Protein AF-A0A5A7ZMX1-F1 (afdb_monomer_lite)

pLDDT: mean 76.75, std 21.52, range [37.34, 98.56]

Foldseek 3Di:
DDDDDDPPDDDDPVQVVQLVVQLVVVVVLPADSVVSSLQSLLVGDPRPHNPPGDAGPPRCQVSQVPEDAAGPDNSGDGHDDPVVVVVVPDDDDPDDDDDDDDDDDDDDDDDDDDD

Secondary structure (DSSP, 8-state):
--PPP---PPPPHHHHHHHHHHHHHHHHTT--HHHHHHHHHHTSTTS-TTTTPPPPPTTTHHHHHTSSEE-SSTT-EE---HHHHHHTSSS---PPPPP----------------

Radius of gyration: 22.85 Å; chains: 1; bounding box: 57×64×70 Å

Sequence (115 aa):
MNRAGGSRLPESVRQAQRWDAVKLCYVDAGLCDRCAAQAAWGHQDNATGWDGLRSPCAVCLPVVSGLPMPTTNLDWRRFERPQDHARRKPGVQTASKAVEASGSAHSAAKGKVAS

Structure (mmCIF, N/CA/C/O backbone):
data_AF-A0A5A7ZMX1-F1
#
_entry.id   AF-A0A5A7ZMX1-F1
#
loop_
_atom_site.group_PDB
_atom_site.id
_atom_site.type_symbol
_atom_site.label_atom_id
_atom_site.label_alt_id
_atom_site.label_comp_id
_atom_site.label_asym_id
_atom_site.label_entity_id
_atom_site.label_seq_id
_atom_site.pdbx_PDB_ins_code
_atom_site.Cartn_x
_atom_site.Cartn_y
_atom_site.Cartn_z
_atom_site.occupancy
_atom_site.B_iso_or_equiv
_atom_site.auth_seq_id
_atom_site.auth_comp_id
_atom_site.auth_asym_id
_atom_site.auth_atom_id
_atom_site.pdbx_PDB_model_num
ATOM 1 N N . MET A 1 1 ? 1.520 6.232 -41.168 1.00 39.3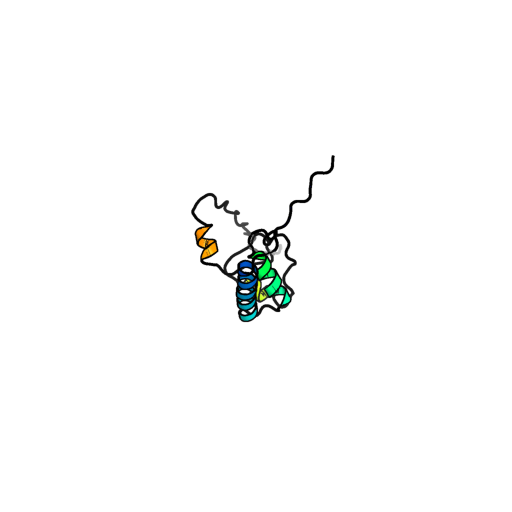4 1 MET A N 1
ATOM 2 C CA . MET A 1 1 ? 2.741 6.137 -40.336 1.00 39.34 1 MET A CA 1
ATOM 3 C C . MET A 1 1 ? 2.349 5.519 -38.995 1.00 39.34 1 MET A C 1
ATOM 5 O O . MET A 1 1 ? 1.887 6.239 -38.125 1.00 39.34 1 MET A O 1
ATOM 9 N N . ASN A 1 2 ? 2.455 4.194 -38.850 1.00 39.81 2 ASN A N 1
ATOM 10 C CA . ASN A 1 2 ? 2.108 3.474 -37.617 1.00 39.81 2 ASN A CA 1
ATOM 11 C C . ASN A 1 2 ? 3.403 3.170 -36.854 1.00 39.81 2 ASN A C 1
ATOM 13 O O . ASN A 1 2 ? 4.212 2.373 -37.324 1.00 39.81 2 ASN A O 1
ATOM 17 N N . ARG A 1 3 ? 3.640 3.841 -35.719 1.00 43.59 3 ARG A N 1
ATOM 18 C CA . ARG A 1 3 ? 4.777 3.522 -34.844 1.00 43.59 3 ARG A CA 1
ATOM 19 C C . ARG A 1 3 ? 4.493 2.225 -34.088 1.00 43.59 3 ARG A C 1
ATOM 21 O O . ARG A 1 3 ? 3.419 2.050 -33.520 1.00 43.59 3 ARG A O 1
ATOM 28 N N . ALA A 1 4 ? 5.487 1.345 -34.132 1.00 46.34 4 ALA A N 1
ATOM 29 C CA . ALA A 1 4 ? 5.535 0.029 -33.525 1.00 46.34 4 ALA A CA 1
ATOM 30 C C . ALA A 1 4 ? 5.141 0.032 -32.039 1.00 46.34 4 ALA A C 1
ATOM 32 O O . ALA A 1 4 ? 5.556 0.900 -31.269 1.00 46.34 4 ALA A O 1
ATOM 33 N N . GLY A 1 5 ? 4.358 -0.979 -31.658 1.00 48.56 5 GLY A N 1
ATOM 34 C CA . GLY A 1 5 ? 4.020 -1.290 -30.277 1.00 48.56 5 GLY A CA 1
ATOM 35 C C . GLY A 1 5 ? 5.274 -1.551 -29.448 1.00 48.56 5 GLY A C 1
ATOM 36 O O . GLY A 1 5 ? 6.077 -2.423 -29.772 1.00 48.56 5 GLY A O 1
ATOM 37 N N . GLY A 1 6 ? 5.427 -0.786 -28.367 1.00 50.50 6 GLY A N 1
ATOM 38 C CA . GLY A 1 6 ? 6.426 -1.050 -27.341 1.00 50.50 6 GLY A CA 1
ATOM 39 C C . GLY A 1 6 ? 6.157 -2.416 -26.720 1.00 50.50 6 GLY A C 1
ATOM 40 O O . GLY A 1 6 ? 5.124 -2.625 -26.082 1.00 50.50 6 GLY A O 1
ATOM 41 N N . SER A 1 7 ? 7.076 -3.351 -26.930 1.00 54.25 7 SER A N 1
ATOM 42 C CA . SER A 1 7 ? 7.082 -4.660 -26.293 1.00 54.25 7 SER A CA 1
ATOM 43 C C . SER A 1 7 ? 7.139 -4.475 -24.777 1.00 54.25 7 SER A C 1
ATOM 45 O O . SER A 1 7 ? 8.205 -4.201 -24.223 1.00 54.25 7 SER A O 1
ATOM 47 N N . ARG A 1 8 ? 5.993 -4.604 -24.096 1.00 67.88 8 ARG A N 1
ATOM 48 C CA . ARG A 1 8 ? 5.974 -4.809 -22.645 1.00 67.88 8 ARG A CA 1
ATOM 49 C C . ARG A 1 8 ? 6.665 -6.141 -22.414 1.00 67.88 8 ARG A C 1
ATOM 51 O O . ARG A 1 8 ? 6.090 -7.186 -22.711 1.00 67.88 8 ARG A O 1
ATOM 58 N N . LEU A 1 9 ? 7.923 -6.092 -21.987 1.00 70.38 9 LEU A N 1
ATOM 59 C CA . LEU A 1 9 ? 8.623 -7.298 -21.579 1.00 70.38 9 LEU A CA 1
ATOM 60 C C . LEU A 1 9 ? 7.763 -8.001 -20.519 1.00 70.38 9 LEU A C 1
ATOM 62 O O . LEU A 1 9 ? 7.178 -7.314 -19.673 1.00 70.38 9 LEU A O 1
ATOM 66 N N . PRO A 1 10 ? 7.636 -9.334 -20.590 1.00 78.00 10 PRO A N 1
ATOM 67 C CA . PRO A 1 10 ? 6.911 -10.079 -19.577 1.00 78.00 10 PRO A CA 1
ATOM 68 C C . PRO A 1 10 ? 7.513 -9.788 -18.202 1.00 78.00 10 PRO A C 1
ATOM 70 O O . PRO A 1 10 ? 8.719 -9.563 -18.065 1.00 78.00 10 PRO A O 1
ATOM 73 N N . GLU A 1 11 ? 6.657 -9.779 -17.185 1.00 81.44 11 GLU A N 1
ATOM 74 C CA . GLU A 1 11 ? 7.094 -9.644 -15.803 1.00 81.44 11 GLU A CA 1
ATOM 75 C C . GLU A 1 11 ? 8.105 -10.751 -15.462 1.00 81.44 11 GLU A C 1
ATOM 77 O O . GLU A 1 11 ? 7.930 -11.916 -15.822 1.00 81.44 11 GLU A O 1
ATOM 82 N N . SER A 1 12 ? 9.189 -10.389 -14.779 1.00 88.44 12 SER A N 1
ATOM 83 C CA . SER A 1 12 ? 10.165 -11.373 -14.311 1.00 88.44 12 SER A CA 1
ATOM 84 C C . SER A 1 12 ? 9.620 -12.171 -13.123 1.00 88.44 12 SER A C 1
ATOM 86 O O . SER A 1 12 ? 8.891 -11.642 -12.287 1.00 88.44 12 SER A O 1
ATOM 88 N N . VAL A 1 13 ? 10.067 -13.422 -12.961 1.00 90.88 13 VAL A N 1
ATOM 89 C CA . VAL A 1 13 ? 9.717 -14.263 -11.794 1.00 90.88 13 VAL A CA 1
ATOM 90 C C . VAL A 1 13 ? 9.989 -13.539 -10.471 1.00 90.88 13 VAL A C 1
ATOM 92 O O . VAL A 1 13 ? 9.198 -13.616 -9.537 1.00 90.88 13 VAL A O 1
ATOM 95 N N . ARG A 1 14 ? 11.081 -12.768 -10.401 1.00 87.38 14 ARG A N 1
ATOM 96 C CA . ARG A 1 14 ? 11.429 -11.974 -9.218 1.00 87.38 14 ARG A CA 1
ATOM 97 C C . ARG A 1 14 ? 10.399 -10.878 -8.917 1.00 87.38 14 ARG A C 1
ATOM 99 O O . ARG A 1 14 ? 10.154 -10.590 -7.748 1.00 87.38 14 ARG A O 1
ATOM 106 N N . GLN A 1 15 ? 9.824 -10.244 -9.940 1.00 86.38 15 GLN A N 1
ATOM 107 C CA . GLN A 1 15 ? 8.761 -9.249 -9.762 1.00 86.38 15 GLN A CA 1
ATOM 108 C C . GLN A 1 15 ? 7.463 -9.907 -9.283 1.00 86.38 15 GLN A C 1
ATOM 110 O O . GLN A 1 15 ? 6.876 -9.393 -8.330 1.00 86.38 15 GLN A O 1
ATOM 115 N N . ALA A 1 16 ? 7.112 -11.075 -9.831 1.00 90.88 16 ALA A N 1
ATOM 116 C CA . ALA A 1 16 ? 5.938 -11.838 -9.408 1.00 90.88 16 ALA A CA 1
ATOM 117 C C . ALA A 1 16 ? 6.056 -12.290 -7.941 1.00 90.88 16 ALA A C 1
ATOM 119 O O . ALA A 1 16 ? 5.184 -12.009 -7.125 1.00 90.88 16 ALA A O 1
ATOM 120 N N . GLN A 1 17 ? 7.198 -12.868 -7.554 1.00 92.69 17 GLN A N 1
ATOM 121 C CA . GLN A 1 17 ? 7.467 -13.246 -6.159 1.00 92.69 17 GLN A CA 1
ATOM 122 C C . GLN A 1 17 ? 7.408 -12.046 -5.207 1.00 92.69 17 GLN A C 1
ATOM 124 O O . GLN A 1 17 ? 6.913 -12.146 -4.085 1.00 92.69 17 GLN A O 1
ATOM 129 N N . ARG A 1 18 ? 7.912 -10.887 -5.647 1.00 89.75 18 ARG A N 1
ATOM 130 C CA . ARG A 1 18 ? 7.824 -9.652 -4.864 1.00 89.75 18 ARG A CA 1
ATOM 131 C C . ARG A 1 18 ? 6.378 -9.184 -4.729 1.00 89.75 18 ARG A C 1
ATOM 133 O O . ARG A 1 18 ? 6.016 -8.701 -3.660 1.00 89.75 18 ARG A O 1
ATOM 140 N N . TRP A 1 19 ? 5.579 -9.300 -5.787 1.00 92.56 19 TRP A N 1
ATOM 141 C CA . TRP A 1 19 ? 4.158 -8.982 -5.740 1.00 92.56 19 TRP A CA 1
ATOM 142 C C . TRP A 1 19 ? 3.448 -9.844 -4.696 1.00 92.56 19 TRP A C 1
ATOM 144 O O . TRP A 1 19 ? 2.791 -9.293 -3.816 1.00 92.56 19 TRP A O 1
ATOM 154 N N . ASP A 1 20 ? 3.659 -11.162 -4.741 1.00 95.69 20 ASP A N 1
ATOM 1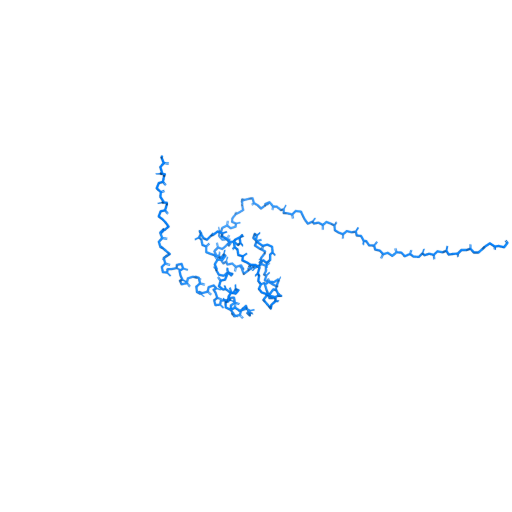55 C CA . ASP A 1 20 ? 3.055 -12.112 -3.803 1.00 95.69 20 ASP A CA 1
ATOM 156 C C . ASP A 1 20 ? 3.451 -11.803 -2.357 1.00 95.69 20 ASP A C 1
ATOM 158 O O . ASP A 1 20 ? 2.587 -11.697 -1.487 1.00 95.69 20 ASP A O 1
ATOM 162 N N . ALA A 1 21 ? 4.741 -11.567 -2.101 1.00 94.31 21 ALA A N 1
ATOM 163 C CA . ALA A 1 21 ? 5.224 -11.221 -0.767 1.00 94.31 21 ALA A CA 1
ATOM 164 C C . ALA A 1 21 ? 4.571 -9.935 -0.231 1.00 94.31 21 ALA A C 1
ATOM 166 O O . ALA A 1 21 ? 4.132 -9.889 0.915 1.00 94.31 21 ALA A O 1
ATOM 167 N N . VAL A 1 22 ? 4.459 -8.892 -1.062 1.00 94.25 22 VAL A N 1
ATOM 168 C CA . VAL A 1 22 ? 3.805 -7.636 -0.664 1.00 94.25 22 VAL A CA 1
ATOM 169 C C . VAL A 1 22 ? 2.304 -7.838 -0.457 1.00 94.25 22 VAL A C 1
ATOM 171 O O . VAL A 1 22 ? 1.750 -7.289 0.494 1.00 94.25 22 VAL A O 1
ATOM 174 N N . LYS A 1 23 ? 1.641 -8.625 -1.312 1.00 96.81 23 LYS A N 1
ATOM 175 C CA . LYS A 1 23 ? 0.218 -8.945 -1.166 1.00 96.81 23 LYS A CA 1
ATOM 176 C C . LYS A 1 23 ? -0.037 -9.610 0.184 1.00 96.81 23 LYS A C 1
ATOM 178 O O . LYS A 1 23 ? -0.939 -9.172 0.893 1.00 96.81 23 LYS A O 1
ATOM 183 N N . LEU A 1 24 ? 0.766 -10.610 0.548 1.00 97.44 24 LEU A N 1
ATOM 184 C CA . LEU A 1 24 ? 0.640 -11.308 1.828 1.00 97.44 24 LEU A CA 1
ATOM 185 C C . LEU A 1 24 ? 0.768 -10.345 3.013 1.00 97.44 24 LEU A C 1
ATOM 187 O O . LEU A 1 24 ? -0.095 -10.365 3.878 1.00 97.44 24 LEU A O 1
ATOM 191 N N . CYS A 1 25 ? 1.718 -9.402 2.991 1.00 95.69 25 CYS A N 1
ATOM 192 C CA . CYS A 1 25 ? 1.819 -8.391 4.052 1.00 95.69 25 CYS A CA 1
ATOM 193 C C . CYS A 1 25 ? 0.536 -7.556 4.231 1.00 95.69 25 CYS A C 1
ATOM 195 O O . CYS A 1 25 ? 0.190 -7.186 5.349 1.00 95.69 25 CYS A O 1
ATOM 197 N N . TYR A 1 26 ? -0.176 -7.235 3.146 1.00 97.44 26 TYR A N 1
ATOM 198 C CA . TYR A 1 26 ? -1.450 -6.515 3.236 1.00 97.44 26 TYR A CA 1
ATOM 199 C C . TYR A 1 26 ? -2.605 -7.403 3.700 1.00 97.44 26 TYR A C 1
ATOM 201 O O . TYR A 1 26 ? -3.479 -6.920 4.419 1.00 97.44 26 TYR A O 1
ATOM 209 N N . VAL A 1 27 ? -2.614 -8.679 3.306 1.00 98.25 27 VAL A N 1
ATOM 210 C CA . VAL A 1 27 ? -3.579 -9.660 3.824 1.00 98.25 27 VAL A CA 1
ATOM 211 C C . VAL A 1 27 ? -3.397 -9.824 5.332 1.00 98.25 27 VAL A C 1
ATOM 213 O O . VAL A 1 27 ? -4.371 -9.707 6.070 1.00 98.25 27 VAL A O 1
ATOM 216 N N . ASP A 1 28 ? -2.156 -9.973 5.797 1.00 97.56 28 ASP A N 1
ATOM 217 C CA . ASP A 1 28 ? -1.816 -10.079 7.222 1.00 97.56 28 ASP A CA 1
ATOM 218 C C . ASP A 1 28 ? -2.195 -8.811 8.003 1.00 97.56 28 ASP A C 1
ATOM 220 O O . ASP A 1 28 ? -2.570 -8.877 9.172 1.00 97.56 28 ASP A O 1
ATOM 224 N N . ALA A 1 29 ? -2.162 -7.647 7.346 1.00 95.94 29 ALA A N 1
ATOM 225 C CA . ALA A 1 29 ? -2.635 -6.383 7.907 1.00 95.94 29 ALA A CA 1
ATOM 226 C C . ALA A 1 29 ? -4.172 -6.266 7.972 1.00 95.94 29 ALA A C 1
ATOM 228 O O . ALA A 1 29 ? -4.682 -5.292 8.521 1.00 95.94 29 ALA A O 1
ATOM 229 N N . GLY A 1 30 ? -4.915 -7.228 7.416 1.00 97.75 30 GLY A N 1
ATOM 230 C CA . GLY A 1 30 ? -6.376 -7.283 7.457 1.00 97.75 30 GLY A CA 1
ATOM 231 C C . GLY A 1 30 ? -7.086 -6.758 6.206 1.00 97.75 30 GLY A C 1
ATOM 232 O O . GLY A 1 30 ? -8.299 -6.543 6.238 1.00 97.75 30 GLY A O 1
ATOM 233 N N . LEU A 1 31 ? -6.381 -6.539 5.088 1.00 98.31 31 LEU A N 1
ATOM 234 C CA . LEU A 1 31 ? -7.050 -6.246 3.815 1.00 98.31 31 LEU A CA 1
ATOM 235 C C . LEU A 1 31 ? -7.634 -7.528 3.214 1.00 98.31 31 LEU A C 1
ATOM 237 O O . LEU A 1 31 ? -7.011 -8.585 3.223 1.00 98.31 31 LEU A O 1
ATOM 241 N N . CYS A 1 32 ? -8.802 -7.413 2.579 1.00 98.56 32 CYS A N 1
ATOM 242 C CA . CYS A 1 32 ? -9.303 -8.478 1.717 1.00 98.56 32 CYS A CA 1
ATOM 243 C C . CYS A 1 32 ? -8.348 -8.717 0.538 1.00 98.56 32 CYS A C 1
ATOM 245 O O . CYS A 1 32 ? -7.674 -7.792 0.073 1.00 98.56 32 CYS A O 1
ATOM 247 N N . ASP A 1 33 ? -8.376 -9.927 -0.023 1.00 98.19 33 ASP A N 1
ATOM 248 C CA . ASP A 1 33 ? -7.512 -10.333 -1.137 1.00 98.19 33 ASP A CA 1
ATOM 249 C C . ASP A 1 33 ? -7.487 -9.338 -2.304 1.00 98.19 33 ASP A C 1
ATOM 251 O O . ASP A 1 33 ? -6.430 -9.049 -2.866 1.00 98.19 33 ASP A O 1
ATOM 255 N N . ARG A 1 34 ? -8.649 -8.776 -2.662 1.00 98.06 34 ARG A N 1
ATOM 256 C CA . ARG A 1 34 ? -8.775 -7.826 -3.775 1.00 98.06 34 ARG A CA 1
ATOM 257 C C . ARG A 1 34 ? -8.085 -6.494 -3.486 1.00 98.06 34 ARG A C 1
ATOM 259 O O . ARG A 1 34 ? -7.471 -5.913 -4.379 1.00 98.06 34 ARG A O 1
ATOM 266 N N . CYS A 1 35 ? -8.217 -5.981 -2.266 1.00 98.19 35 CYS A N 1
ATOM 267 C CA . CYS A 1 35 ? -7.561 -4.739 -1.864 1.00 98.19 35 CYS A CA 1
ATOM 268 C C . CYS A 1 35 ? -6.062 -4.964 -1.655 1.00 98.19 35 CYS A C 1
ATOM 270 O O . CYS A 1 35 ? -5.272 -4.149 -2.118 1.00 98.19 35 CYS A O 1
ATOM 272 N N . ALA A 1 36 ? -5.666 -6.091 -1.062 1.00 98.19 36 ALA A N 1
ATOM 273 C CA . ALA A 1 36 ? -4.264 -6.463 -0.911 1.00 98.19 36 ALA A CA 1
ATOM 274 C C . ALA A 1 36 ? -3.555 -6.599 -2.269 1.00 98.19 36 ALA A C 1
ATOM 276 O O . ALA A 1 36 ? -2.457 -6.079 -2.451 1.00 98.19 36 ALA A O 1
ATOM 277 N N . ALA A 1 37 ? -4.211 -7.218 -3.257 1.00 96.94 37 ALA A N 1
ATOM 278 C CA . ALA A 1 37 ? -3.702 -7.331 -4.623 1.00 96.94 37 ALA A CA 1
ATOM 279 C C . ALA A 1 37 ? -3.493 -5.960 -5.293 1.00 96.94 37 ALA A C 1
ATOM 281 O O . ALA A 1 37 ? -2.463 -5.733 -5.928 1.00 96.94 37 ALA A O 1
ATOM 282 N N . GLN A 1 38 ? -4.444 -5.031 -5.133 1.00 96.12 38 GLN A N 1
ATOM 283 C CA . GLN A 1 38 ? -4.312 -3.663 -5.651 1.00 96.12 38 GLN A CA 1
ATOM 284 C C . GLN A 1 38 ? -3.182 -2.898 -4.957 1.00 96.12 38 GLN A C 1
ATOM 286 O O . GLN A 1 38 ? -2.362 -2.283 -5.635 1.00 96.12 38 GLN A O 1
ATOM 291 N N . ALA A 1 39 ? -3.087 -2.992 -3.629 1.00 95.62 39 ALA A N 1
ATOM 292 C CA . ALA A 1 39 ? -2.002 -2.377 -2.873 1.00 95.62 39 ALA A CA 1
ATOM 293 C C . ALA A 1 39 ? -0.634 -2.909 -3.328 1.00 95.62 39 ALA A C 1
ATOM 295 O O . ALA A 1 39 ? 0.277 -2.135 -3.618 1.00 95.62 39 ALA A O 1
ATOM 296 N N . ALA A 1 40 ? -0.501 -4.230 -3.481 1.00 94.88 40 ALA A N 1
ATOM 297 C CA . ALA A 1 40 ? 0.708 -4.865 -3.997 1.00 94.88 40 ALA A CA 1
ATOM 298 C C . ALA A 1 40 ? 1.032 -4.448 -5.439 1.00 94.88 40 ALA A C 1
ATOM 300 O O . ALA A 1 40 ? 2.200 -4.260 -5.781 1.00 94.88 40 ALA A O 1
ATOM 301 N N . TRP A 1 41 ? 0.016 -4.235 -6.277 1.00 92.50 41 TRP A N 1
ATOM 302 C CA . TRP A 1 41 ? 0.205 -3.707 -7.627 1.00 92.50 41 TRP A CA 1
ATOM 303 C C . TRP A 1 41 ? 0.743 -2.271 -7.624 1.00 92.50 41 TRP A C 1
ATOM 305 O O . TRP A 1 41 ? 1.681 -1.973 -8.359 1.00 92.50 41 TRP A O 1
ATOM 315 N N . GLY A 1 42 ? 0.242 -1.399 -6.740 1.00 92.75 42 GLY A N 1
ATOM 316 C CA . GLY A 1 42 ? 0.752 -0.027 -6.578 1.00 92.75 42 GLY A CA 1
ATOM 317 C C . GLY A 1 42 ? 2.240 0.044 -6.202 1.00 92.75 42 GLY A C 1
ATOM 318 O O . GLY A 1 42 ? 2.905 1.059 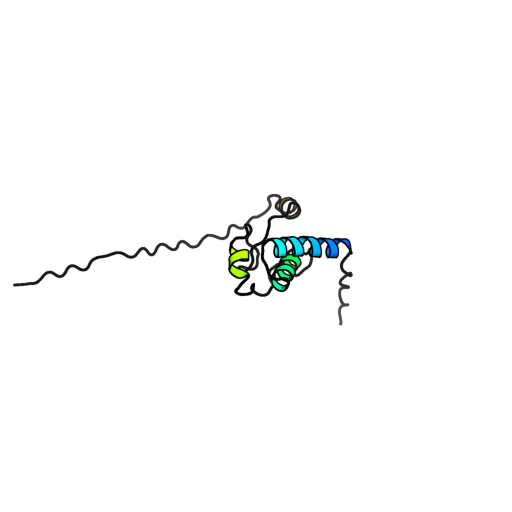-6.410 1.00 92.75 42 GLY A O 1
ATOM 319 N N . HIS A 1 43 ? 2.792 -1.052 -5.680 1.00 89.31 43 HIS A N 1
ATOM 320 C CA . HIS A 1 43 ? 4.197 -1.196 -5.313 1.00 89.31 43 HIS A CA 1
ATOM 321 C C . HIS A 1 43 ? 5.124 -1.669 -6.446 1.00 89.31 43 HIS A C 1
ATOM 323 O O . HIS A 1 43 ? 6.346 -1.691 -6.222 1.00 89.31 43 HIS A O 1
ATOM 329 N N . GLN A 1 44 ? 4.580 -2.076 -7.599 1.00 86.19 44 GLN A N 1
ATOM 330 C CA . GLN A 1 44 ? 5.351 -2.593 -8.729 1.00 86.19 44 GLN A CA 1
ATOM 331 C C . GLN A 1 44 ? 6.065 -1.486 -9.502 1.00 86.19 44 GLN A C 1
ATOM 333 O O . GLN A 1 44 ? 5.526 -0.411 -9.765 1.00 86.19 44 GLN A O 1
ATOM 338 N N . ASP A 1 45 ? 7.293 -1.786 -9.911 1.00 70.62 45 ASP A N 1
ATOM 339 C CA . ASP A 1 45 ? 8.072 -0.919 -10.783 1.00 70.62 45 ASP A CA 1
ATOM 340 C C . ASP A 1 45 ? 7.507 -1.020 -12.212 1.00 70.62 45 ASP A C 1
ATOM 342 O O . ASP A 1 45 ? 7.429 -2.113 -12.769 1.00 70.62 45 ASP A O 1
ATOM 346 N N . ASN A 1 46 ? 7.114 0.114 -12.807 1.00 66.31 46 ASN A N 1
ATOM 347 C CA . ASN A 1 46 ? 6.451 0.225 -14.123 1.00 66.31 46 ASN A CA 1
ATOM 348 C C . ASN A 1 46 ? 4.981 -0.223 -14.194 1.00 66.31 46 ASN A C 1
ATOM 350 O O . ASN A 1 46 ? 4.387 -0.185 -15.274 1.00 66.31 46 ASN A O 1
ATOM 354 N N . ALA A 1 47 ? 4.353 -0.569 -13.069 1.00 64.69 47 ALA A N 1
ATOM 355 C CA . ALA A 1 47 ? 2.915 -0.354 -12.970 1.00 64.69 47 ALA A CA 1
ATOM 356 C C . ALA A 1 47 ? 2.675 1.163 -13.022 1.00 64.69 47 ALA A C 1
ATOM 358 O O . ALA A 1 47 ? 3.537 1.936 -12.603 1.00 64.69 47 ALA A O 1
ATOM 359 N N . THR A 1 48 ? 1.515 1.621 -13.485 1.00 74.00 48 THR A N 1
ATOM 360 C CA . THR A 1 48 ? 1.082 3.038 -13.447 1.00 74.00 48 THR A CA 1
ATOM 361 C C . THR A 1 48 ? 0.975 3.618 -12.019 1.00 74.00 48 THR A C 1
ATOM 363 O O . THR A 1 48 ? 0.275 4.598 -11.794 1.00 74.00 48 THR A O 1
ATOM 366 N N . GLY A 1 49 ? 1.645 3.005 -11.041 1.00 83.25 49 GLY A N 1
ATOM 367 C CA . GLY A 1 49 ? 1.693 3.398 -9.649 1.00 83.25 49 GLY A CA 1
ATOM 368 C C . GLY A 1 49 ? 0.343 3.268 -8.966 1.00 83.25 49 GLY A C 1
ATOM 369 O O . GLY A 1 49 ? -0.485 2.418 -9.301 1.00 83.25 49 GLY A O 1
ATOM 370 N N . TRP A 1 50 ? 0.142 4.141 -7.986 1.00 89.38 50 TRP A N 1
ATOM 371 C CA . TRP A 1 50 ? -1.069 4.197 -7.176 1.00 89.38 50 TRP A CA 1
ATOM 372 C C . TRP A 1 50 ? -2.222 4.920 -7.890 1.00 89.38 50 TRP A C 1
ATOM 374 O O . TRP A 1 50 ? -3.382 4.714 -7.537 1.00 89.38 50 TRP A O 1
ATOM 384 N N . ASP A 1 51 ? -1.926 5.694 -8.939 1.00 87.25 51 ASP A N 1
ATOM 385 C CA . ASP A 1 51 ? -2.888 6.561 -9.639 1.00 87.25 51 ASP A CA 1
ATOM 386 C C . ASP A 1 51 ? -3.974 5.778 -10.388 1.00 87.25 51 ASP A C 1
ATOM 388 O O . ASP A 1 51 ? -5.075 6.276 -10.600 1.00 87.25 51 ASP A O 1
ATOM 392 N N . GLY A 1 52 ? -3.679 4.534 -10.777 1.00 84.94 52 GLY A N 1
ATOM 393 C CA . GLY A 1 52 ? -4.610 3.665 -11.505 1.00 84.94 52 GLY A CA 1
ATOM 394 C C . GLY A 1 52 ? -5.434 2.722 -10.626 1.00 84.94 52 GLY A C 1
ATOM 395 O O . GLY A 1 52 ? -6.165 1.885 -11.157 1.00 84.94 52 GLY A O 1
ATOM 396 N N . LEU A 1 53 ? -5.286 2.788 -9.301 1.00 91.94 53 LEU A N 1
ATOM 397 C CA . LEU A 1 53 ? -5.972 1.873 -8.391 1.00 91.94 53 LEU A CA 1
ATOM 398 C C . LEU A 1 53 ? -7.384 2.358 -8.079 1.00 91.94 53 LEU A C 1
ATOM 400 O O . LEU A 1 53 ? -7.631 3.552 -7.909 1.00 91.94 53 LEU A O 1
ATOM 404 N N . ARG A 1 54 ? -8.322 1.415 -7.953 1.00 94.44 54 ARG A N 1
ATOM 405 C CA . ARG A 1 54 ? -9.660 1.740 -7.454 1.00 94.44 54 ARG A CA 1
ATOM 406 C C . ARG A 1 54 ? -9.579 2.025 -5.961 1.00 94.44 54 ARG A C 1
ATOM 408 O O . ARG A 1 54 ? -8.702 1.494 -5.280 1.00 94.44 54 ARG A O 1
ATOM 415 N N . SER A 1 55 ? -10.522 2.812 -5.457 1.00 95.56 55 SER A N 1
ATOM 416 C CA . SER A 1 55 ? -10.663 3.039 -4.019 1.00 95.56 55 SER A CA 1
ATOM 417 C C . SER A 1 55 ? -10.767 1.699 -3.261 1.00 95.56 55 SER A C 1
ATOM 419 O O . SER A 1 55 ? -11.359 0.744 -3.796 1.00 95.56 55 SER A O 1
ATOM 421 N N . PRO A 1 56 ? -10.190 1.574 -2.051 1.00 97.50 56 PRO A N 1
ATOM 422 C CA . PRO A 1 56 ? -10.398 0.410 -1.199 1.00 97.50 56 PRO A CA 1
ATOM 423 C C . PRO A 1 56 ? -11.891 0.154 -0.965 1.00 97.50 56 PRO A C 1
ATOM 425 O O . PRO A 1 56 ? -12.708 1.073 -0.960 1.00 97.50 56 PRO A O 1
ATOM 428 N N . C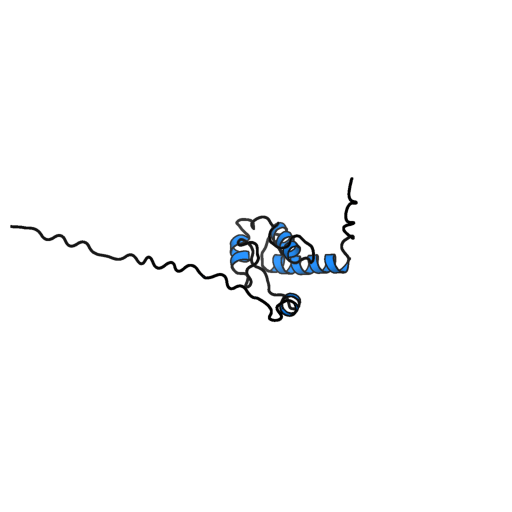YS A 1 57 ? -12.277 -1.103 -0.740 1.00 98.44 57 CYS A N 1
ATOM 429 C CA . CYS A 1 57 ? -13.654 -1.372 -0.336 1.00 98.44 57 CYS A CA 1
ATOM 430 C C . CYS A 1 57 ? -13.933 -0.764 1.050 1.00 98.44 57 CYS A C 1
ATOM 432 O O . CYS A 1 57 ? -13.012 -0.575 1.848 1.00 98.44 57 CYS A O 1
ATOM 434 N N . ALA A 1 58 ? -15.209 -0.519 1.361 1.00 98.06 58 ALA A N 1
ATOM 435 C CA . ALA A 1 58 ? -15.622 0.115 2.617 1.00 98.06 58 ALA A CA 1
ATOM 436 C C . ALA A 1 58 ? -15.069 -0.587 3.872 1.00 98.06 58 ALA A C 1
ATOM 438 O O . ALA A 1 58 ? -14.752 0.071 4.856 1.00 98.06 58 ALA A O 1
ATOM 439 N N . VAL A 1 59 ? -14.899 -1.913 3.818 1.00 98.19 59 VAL A N 1
ATOM 440 C CA . VAL A 1 59 ? -14.342 -2.715 4.920 1.00 98.19 59 VAL A CA 1
ATOM 441 C C . VAL A 1 59 ? -12.836 -2.493 5.090 1.00 98.19 59 VAL A C 1
ATOM 443 O O . VAL A 1 59 ? -12.338 -2.468 6.209 1.00 98.19 59 VAL A O 1
ATOM 446 N N . CYS A 1 60 ? -12.095 -2.322 3.993 1.00 98.50 60 CYS A N 1
ATOM 447 C CA . CYS A 1 60 ? -10.642 -2.156 4.032 1.00 98.50 60 CYS A CA 1
ATOM 448 C C . CYS A 1 60 ? -10.202 -0.704 4.235 1.00 98.50 60 CYS A C 1
ATOM 450 O O . CYS A 1 60 ? -9.063 -0.477 4.639 1.00 98.50 60 CYS A O 1
ATOM 452 N N . LEU A 1 61 ? -11.071 0.272 3.963 1.00 97.69 61 LEU A N 1
ATOM 453 C CA . LEU A 1 61 ? -10.739 1.694 4.054 1.00 97.69 61 LEU A CA 1
ATOM 454 C C . LEU A 1 61 ? -10.194 2.112 5.438 1.00 97.69 61 LEU A C 1
ATOM 456 O O . LEU A 1 61 ? -9.165 2.789 5.463 1.00 97.69 61 LEU A O 1
ATOM 460 N N . PRO A 1 62 ? -10.769 1.678 6.584 1.00 98.06 62 PRO A N 1
ATOM 461 C CA . PRO A 1 62 ? -10.221 2.013 7.899 1.00 98.06 62 PRO A CA 1
ATOM 462 C C . PRO A 1 62 ? -8.796 1.486 8.091 1.00 98.06 62 PRO A C 1
ATOM 464 O O . PRO A 1 62 ? -7.925 2.225 8.547 1.00 98.06 62 PRO A O 1
ATOM 467 N N . VAL A 1 63 ? -8.531 0.245 7.671 1.00 98.12 63 VAL A N 1
ATOM 468 C CA . VAL A 1 63 ? -7.196 -0.364 7.765 1.00 98.12 63 VAL A CA 1
ATOM 469 C C . VAL A 1 63 ? -6.198 0.407 6.906 1.00 98.12 63 VAL A C 1
ATOM 471 O O . VAL A 1 63 ? -5.138 0.793 7.391 1.00 98.12 63 VAL A O 1
ATOM 474 N N . VAL A 1 64 ? -6.561 0.700 5.651 1.00 97.69 64 VAL A N 1
ATOM 475 C CA . VAL A 1 64 ? -5.719 1.481 4.735 1.00 97.69 64 VAL A CA 1
ATOM 476 C C . VAL A 1 64 ? -5.424 2.863 5.314 1.00 97.69 64 VAL A C 1
ATOM 478 O O . VAL A 1 64 ? -4.275 3.287 5.305 1.00 97.69 64 VAL A O 1
ATOM 481 N N . SER A 1 65 ? -6.414 3.549 5.887 1.00 96.81 65 SER A N 1
ATOM 482 C CA . SER A 1 65 ? -6.226 4.884 6.472 1.00 96.81 65 SER A CA 1
ATOM 483 C C . SER A 1 65 ? -5.224 4.919 7.637 1.00 96.81 65 SER A C 1
ATOM 485 O O . SER A 1 65 ? -4.584 5.949 7.855 1.00 96.81 65 SER A O 1
ATOM 487 N N . GLY A 1 66 ? -5.047 3.791 8.337 1.00 96.06 66 GLY A N 1
ATOM 488 C CA . GLY A 1 66 ? -4.096 3.635 9.439 1.00 96.06 66 GLY A CA 1
ATOM 489 C C . GLY A 1 66 ? -2.658 3.336 9.007 1.00 96.06 66 GLY A C 1
ATOM 490 O O . GLY A 1 66 ? -1.756 3.351 9.844 1.00 96.06 66 GLY A O 1
ATOM 491 N N . LEU A 1 67 ? -2.409 3.069 7.722 1.00 95.56 67 LEU A N 1
ATOM 492 C CA . LEU A 1 67 ? -1.062 2.774 7.234 1.00 95.56 67 LEU A CA 1
ATOM 493 C C . LEU A 1 67 ? -0.179 4.033 7.222 1.00 95.56 67 LEU A C 1
ATOM 495 O O . LEU A 1 67 ? -0.666 5.140 6.984 1.00 95.56 67 LEU A O 1
ATOM 499 N N . PRO A 1 68 ? 1.142 3.901 7.422 1.00 93.12 68 PRO A N 1
ATOM 500 C CA . PRO A 1 68 ? 1.989 5.047 7.741 1.00 93.12 68 PRO A CA 1
ATOM 501 C C . PRO A 1 68 ? 2.126 6.039 6.581 1.00 93.12 68 PRO A C 1
ATOM 503 O O . PRO A 1 68 ? 1.985 7.250 6.775 1.00 93.12 68 PRO A O 1
ATOM 506 N N . MET A 1 69 ? 2.354 5.555 5.359 1.00 93.12 69 MET A N 1
ATOM 507 C CA . MET A 1 69 ? 2.808 6.411 4.263 1.00 93.12 69 MET A CA 1
ATOM 508 C C . MET A 1 69 ? 1.677 6.755 3.294 1.00 93.12 69 MET A C 1
ATOM 510 O O . MET A 1 69 ? 1.067 5.834 2.753 1.00 93.12 69 MET A O 1
ATOM 514 N N . PRO A 1 70 ? 1.423 8.041 2.991 1.00 93.94 70 PRO A N 1
ATOM 515 C CA . PRO A 1 70 ? 0.506 8.400 1.916 1.00 93.94 70 PRO A CA 1
ATOM 516 C C . PRO A 1 70 ? 1.060 7.966 0.551 1.00 93.94 70 PRO A C 1
ATOM 518 O O . PRO A 1 70 ? 2.275 7.797 0.367 1.00 93.94 70 PRO A O 1
ATOM 521 N N . THR A 1 71 ? 0.162 7.791 -0.414 1.00 92.38 71 THR A N 1
ATOM 522 C CA . THR A 1 71 ? 0.510 7.520 -1.815 1.00 92.38 71 THR A CA 1
ATOM 523 C C . THR A 1 71 ? 0.078 8.680 -2.711 1.00 92.38 71 THR A C 1
ATOM 525 O O . THR A 1 71 ? -0.410 9.695 -2.220 1.00 92.38 71 THR A O 1
ATOM 528 N N . THR A 1 72 ? 0.300 8.571 -4.022 1.00 90.81 72 THR A N 1
ATOM 529 C CA . THR A 1 72 ? -0.207 9.562 -4.986 1.00 90.81 72 THR A CA 1
ATOM 530 C C . THR A 1 72 ? -1.727 9.477 -5.153 1.00 90.81 72 THR A C 1
ATOM 532 O O . THR A 1 72 ? -2.361 10.470 -5.498 1.00 90.81 72 THR A O 1
ATOM 535 N N . ASN A 1 73 ? -2.324 8.331 -4.817 1.00 91.19 73 ASN A N 1
ATOM 536 C CA . ASN A 1 73 ? -3.764 8.171 -4.694 1.00 91.19 73 ASN A CA 1
ATOM 537 C C . ASN A 1 73 ? -4.189 8.421 -3.243 1.00 91.19 73 ASN A C 1
ATOM 539 O O . ASN A 1 73 ? -3.752 7.723 -2.328 1.00 91.19 73 ASN A O 1
ATOM 543 N N . LEU A 1 74 ? -5.041 9.425 -3.039 1.00 92.94 74 LEU A N 1
ATOM 544 C CA . LEU A 1 74 ? -5.432 9.902 -1.710 1.00 92.94 74 LEU A CA 1
ATOM 545 C C . LEU A 1 74 ? -6.186 8.855 -0.880 1.00 92.94 74 LEU A C 1
ATOM 547 O O . LEU A 1 74 ? -6.098 8.880 0.346 1.00 92.94 74 LEU A O 1
ATOM 551 N N . ASP A 1 75 ? -6.863 7.913 -1.537 1.00 95.12 75 ASP A N 1
ATOM 552 C CA . ASP A 1 75 ? -7.591 6.832 -0.866 1.00 95.12 75 ASP A CA 1
ATOM 553 C C . ASP A 1 75 ? -6.661 5.714 -0.375 1.00 95.12 75 ASP A C 1
ATOM 555 O O . ASP A 1 75 ? -7.074 4.835 0.385 1.00 95.12 75 ASP A O 1
ATOM 559 N N . TRP A 1 76 ? -5.401 5.722 -0.820 1.00 96.25 76 TRP A N 1
ATOM 560 C CA . TRP A 1 76 ? -4.424 4.694 -0.509 1.00 96.25 76 TRP A CA 1
ATOM 561 C C . TRP A 1 76 ? -3.278 5.230 0.338 1.00 96.25 76 TRP A C 1
ATOM 563 O O . TRP A 1 76 ? -2.632 6.240 0.045 1.00 96.25 76 TRP A O 1
ATOM 573 N N . ARG A 1 77 ? -2.951 4.446 1.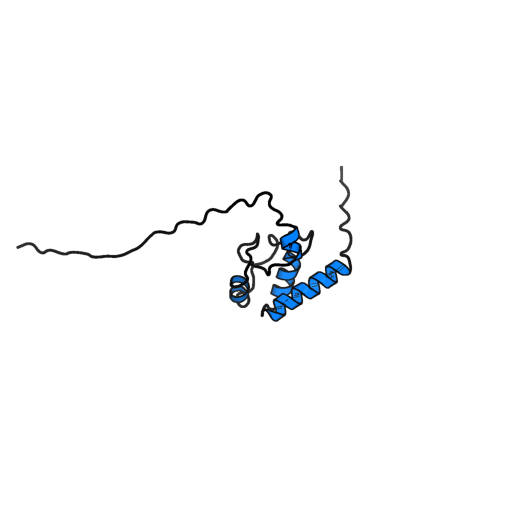359 1.00 96.19 77 ARG A N 1
ATOM 574 C CA . ARG A 1 77 ? -1.707 4.539 2.116 1.00 96.19 77 ARG A CA 1
ATOM 575 C C . ARG A 1 77 ? -0.995 3.192 2.043 1.00 96.19 77 ARG A C 1
ATOM 577 O O . ARG A 1 77 ? -1.590 2.186 1.661 1.00 96.19 77 ARG A O 1
ATOM 584 N N . ARG A 1 78 ? 0.294 3.179 2.364 1.00 94.00 78 ARG A N 1
ATOM 585 C CA . ARG A 1 78 ? 1.166 2.018 2.179 1.00 94.00 78 ARG A CA 1
ATOM 586 C C . ARG A 1 78 ? 2.139 1.819 3.328 1.00 94.00 78 ARG A C 1
ATOM 588 O O . ARG A 1 78 ? 2.449 2.755 4.068 1.00 94.00 78 ARG A O 1
ATOM 595 N N . PHE A 1 79 ? 2.671 0.605 3.417 1.00 91.50 79 PHE A N 1
ATOM 596 C CA . PHE A 1 79 ? 3.851 0.330 4.227 1.00 91.50 79 PHE A CA 1
ATOM 597 C C . PHE A 1 79 ? 5.094 0.985 3.630 1.00 91.50 79 PHE A C 1
ATOM 599 O O . PHE A 1 79 ? 5.244 1.105 2.409 1.00 91.50 79 PHE A O 1
ATOM 606 N N . GLU A 1 80 ? 6.001 1.387 4.510 1.00 85.75 80 GLU A N 1
ATOM 607 C CA . GLU A 1 80 ? 7.337 1.788 4.107 1.00 85.75 80 GLU A CA 1
ATOM 608 C C . GLU A 1 80 ? 8.162 0.543 3.772 1.00 85.75 80 GLU A C 1
ATOM 610 O O . GLU A 1 80 ? 8.115 -0.460 4.486 1.00 85.75 80 GLU A O 1
ATOM 615 N N . ARG A 1 81 ? 8.905 0.583 2.662 1.00 78.69 81 ARG A N 1
ATOM 616 C CA . ARG A 1 81 ? 9.814 -0.503 2.293 1.00 78.69 81 ARG A CA 1
ATOM 617 C C . ARG A 1 81 ? 11.257 -0.017 2.345 1.00 78.69 81 ARG A C 1
ATOM 619 O O . ARG A 1 81 ? 11.533 1.083 1.862 1.00 78.69 81 ARG A O 1
ATOM 626 N N . PRO A 1 82 ? 12.211 -0.869 2.759 1.00 73.44 82 PRO A N 1
ATOM 627 C CA . PRO A 1 82 ? 13.644 -0.587 2.650 1.00 73.44 82 PRO A CA 1
ATOM 628 C C . PRO A 1 82 ? 14.067 -0.064 1.265 1.00 73.44 82 PRO A C 1
ATOM 630 O O . PRO A 1 82 ? 14.888 0.843 1.157 1.00 73.44 82 PRO A O 1
ATOM 633 N N . GLN A 1 83 ? 13.462 -0.581 0.186 1.00 70.69 83 GLN A N 1
ATOM 634 C CA . GLN A 1 83 ? 13.775 -0.134 -1.177 1.00 70.69 83 GLN A CA 1
ATOM 635 C C . GLN A 1 83 ? 13.233 1.269 -1.500 1.00 70.69 83 GLN A C 1
ATOM 637 O O . GLN A 1 83 ? 13.794 1.955 -2.354 1.00 70.69 83 GLN A O 1
ATOM 642 N N . ASP A 1 84 ? 12.168 1.711 -0.825 1.00 65.06 84 ASP A N 1
ATOM 643 C CA . ASP A 1 84 ? 11.600 3.047 -1.014 1.00 65.06 84 ASP A CA 1
ATOM 644 C C . ASP A 1 84 ? 12.492 4.119 -0.344 1.00 65.06 84 ASP A C 1
ATOM 646 O O . ASP A 1 84 ? 12.643 5.214 -0.891 1.00 65.06 84 ASP A O 1
ATOM 650 N N . HIS A 1 85 ? 13.190 3.791 0.757 1.00 64.25 85 HIS A N 1
ATOM 651 C CA . HIS A 1 85 ? 14.204 4.673 1.361 1.00 64.25 85 HIS A CA 1
ATOM 652 C C . HIS A 1 85 ? 15.387 4.941 0.425 1.00 64.25 85 HIS A C 1
ATOM 654 O O . HIS A 1 85 ? 15.848 6.076 0.318 1.00 64.25 85 HIS A O 1
ATOM 660 N N . ALA A 1 86 ? 15.859 3.918 -0.296 1.00 61.81 86 ALA A N 1
ATOM 661 C CA . ALA A 1 86 ? 16.959 4.072 -1.248 1.00 61.81 86 ALA A CA 1
ATOM 662 C C . ALA A 1 86 ? 16.604 5.024 -2.408 1.00 61.81 86 ALA A C 1
ATOM 664 O O . ALA A 1 86 ? 17.483 5.721 -2.917 1.00 61.81 86 ALA A O 1
ATOM 665 N N . ARG A 1 87 ? 15.318 5.094 -2.795 1.00 57.25 87 ARG A N 1
ATOM 666 C CA . ARG A 1 87 ? 14.805 6.066 -3.779 1.00 57.25 87 ARG A CA 1
ATOM 667 C C . ARG A 1 87 ? 14.625 7.473 -3.213 1.00 57.25 87 ARG A C 1
ATOM 669 O O . ARG A 1 87 ? 14.750 8.430 -3.964 1.00 57.25 87 ARG A O 1
ATOM 676 N N . ARG A 1 88 ? 14.358 7.612 -1.911 1.00 54.62 88 ARG A N 1
ATOM 677 C CA . ARG A 1 88 ? 14.130 8.892 -1.212 1.00 54.62 88 ARG A CA 1
ATOM 678 C C . ARG A 1 88 ? 15.400 9.714 -0.933 1.00 54.62 88 ARG A C 1
ATOM 680 O O . ARG A 1 88 ? 15.311 10.691 -0.189 1.00 54.62 88 ARG A O 1
ATOM 687 N N . LYS A 1 89 ? 16.567 9.377 -1.505 1.00 44.00 89 LYS A N 1
ATOM 688 C CA . LYS A 1 89 ? 17.761 10.240 -1.396 1.00 44.00 89 LYS A CA 1
ATOM 689 C C . LYS A 1 89 ? 17.392 11.692 -1.772 1.00 44.00 89 LYS A C 1
ATOM 691 O O . LYS A 1 89 ? 16.630 11.890 -2.716 1.00 44.00 89 LYS A O 1
ATOM 696 N N . PRO A 1 90 ? 17.860 12.695 -1.009 1.00 47.56 90 PRO A N 1
ATOM 697 C CA . PRO A 1 90 ? 17.240 14.013 -0.953 1.00 47.56 90 PRO A CA 1
ATOM 698 C C . PRO A 1 90 ? 17.459 14.787 -2.255 1.00 47.56 90 PRO A C 1
ATOM 700 O O . PRO A 1 90 ? 18.513 15.367 -2.489 1.00 47.56 90 PRO A O 1
ATOM 703 N N . GLY A 1 91 ? 16.428 14.806 -3.090 1.00 45.69 91 GLY A N 1
ATOM 704 C CA . GLY A 1 91 ? 16.311 15.674 -4.249 1.00 45.69 91 GLY A CA 1
ATOM 705 C C . GLY A 1 91 ? 14.834 15.914 -4.518 1.00 45.69 91 GLY A C 1
ATOM 706 O O . GLY A 1 91 ? 14.195 15.106 -5.174 1.00 45.69 91 GLY A O 1
ATOM 707 N N . VAL A 1 92 ? 14.310 17.023 -3.987 1.00 47.31 92 VAL A N 1
ATOM 708 C CA . VAL A 1 92 ? 12.961 17.561 -4.243 1.00 47.31 92 VAL A CA 1
ATOM 709 C C . VAL A 1 92 ? 11.808 16.774 -3.595 1.00 47.31 92 VAL A C 1
ATOM 711 O O . VAL A 1 92 ? 11.130 15.963 -4.214 1.00 47.31 92 VAL A O 1
ATOM 714 N N . GLN A 1 93 ? 11.520 17.089 -2.329 1.00 46.44 93 GLN A N 1
ATOM 715 C CA . GLN A 1 93 ? 10.176 16.920 -1.770 1.00 46.44 93 GLN A CA 1
ATOM 716 C C . GLN A 1 93 ? 9.445 18.261 -1.916 1.00 46.44 93 GLN A C 1
ATOM 718 O O . GLN A 1 93 ? 9.717 19.198 -1.169 1.00 46.44 93 GLN A O 1
ATOM 723 N N . THR A 1 94 ? 8.534 18.379 -2.884 1.00 44.56 94 THR A N 1
ATOM 724 C CA . THR A 1 94 ? 7.555 19.473 -2.910 1.00 44.56 94 THR A CA 1
ATOM 725 C C . THR A 1 94 ? 6.557 19.241 -1.782 1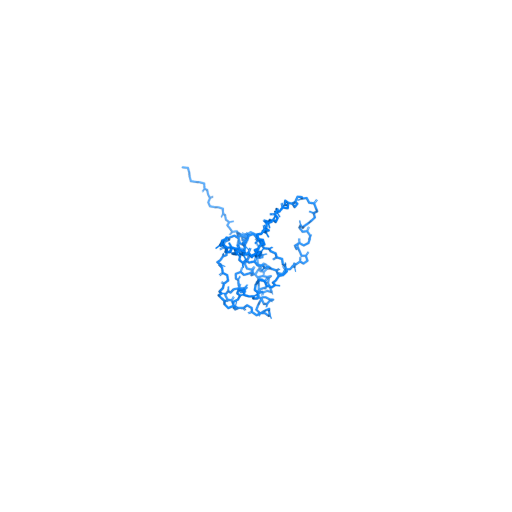.00 44.56 94 THR A C 1
ATOM 727 O O . THR A 1 94 ? 5.683 18.377 -1.869 1.00 44.56 94 THR A O 1
ATOM 730 N N . ALA A 1 95 ? 6.733 19.986 -0.694 1.00 45.06 95 ALA A N 1
ATOM 731 C CA . ALA A 1 95 ? 5.809 20.027 0.424 1.00 45.06 95 ALA A CA 1
ATOM 732 C C . ALA A 1 95 ? 4.435 20.522 -0.056 1.00 45.06 95 ALA A C 1
ATOM 734 O O . ALA A 1 95 ? 4.294 21.659 -0.505 1.00 45.06 95 ALA A O 1
ATOM 735 N N . SER A 1 96 ? 3.419 19.667 0.047 1.00 44.56 96 SER A N 1
ATOM 736 C CA . SER A 1 96 ? 2.028 20.105 -0.052 1.00 44.56 96 SER A CA 1
ATOM 737 C C . SER A 1 96 ? 1.679 20.859 1.230 1.00 44.56 96 SER A C 1
ATOM 739 O O . SER A 1 96 ? 1.740 20.295 2.323 1.00 44.56 96 SER A O 1
ATOM 741 N N . LYS A 1 97 ? 1.371 22.152 1.089 1.00 40.03 97 LYS A N 1
ATOM 742 C CA . LYS A 1 97 ? 0.852 23.015 2.154 1.00 40.03 97 LYS A CA 1
ATOM 743 C C . LYS A 1 97 ? -0.436 22.406 2.712 1.00 40.03 97 LYS A C 1
ATOM 745 O O . LYS A 1 97 ? -1.403 22.225 1.976 1.00 40.03 97 LYS A O 1
ATOM 750 N N . ALA A 1 98 ? -0.426 22.116 4.008 1.00 41.38 98 ALA A N 1
ATOM 751 C CA . ALA A 1 98 ? -1.612 21.782 4.775 1.00 41.38 98 ALA A CA 1
ATOM 752 C C . ALA A 1 98 ? -2.578 22.976 4.786 1.00 41.38 98 ALA A C 1
ATOM 754 O O . ALA A 1 98 ? -2.172 24.127 4.945 1.00 41.38 98 ALA A O 1
ATOM 755 N N . VAL A 1 99 ? -3.852 22.663 4.578 1.00 44.12 99 VAL A N 1
ATOM 756 C CA . VAL A 1 99 ? -4.994 23.566 4.671 1.00 44.12 99 VAL A CA 1
ATOM 757 C C . VAL A 1 99 ? -5.187 23.985 6.134 1.00 44.12 99 VAL A C 1
ATOM 759 O O . VAL A 1 99 ? -5.357 23.138 7.009 1.00 44.12 99 VAL A O 1
ATOM 762 N N . GLU A 1 100 ? -5.134 25.286 6.416 1.00 38.66 100 GLU A N 1
ATOM 763 C CA . GLU A 1 100 ? -5.572 25.831 7.702 1.00 38.66 100 GLU A CA 1
ATOM 764 C C . GLU A 1 100 ? -7.101 25.918 7.697 1.00 38.66 100 GLU A C 1
ATOM 766 O O . GLU A 1 100 ? -7.694 26.774 7.042 1.00 38.66 100 GLU A O 1
ATOM 771 N N . ALA A 1 101 ? -7.741 25.007 8.426 1.00 45.81 101 ALA A N 1
ATOM 772 C CA . ALA A 1 101 ? -9.130 25.129 8.833 1.00 45.81 101 ALA A CA 1
ATOM 773 C C . ALA A 1 101 ? -9.165 25.699 10.258 1.00 45.81 101 ALA A C 1
ATOM 775 O O . ALA A 1 101 ? -9.063 24.958 11.232 1.00 45.81 101 ALA A O 1
ATOM 776 N N . SER A 1 102 ? -9.324 27.018 10.371 1.00 48.88 102 SER A N 1
ATOM 777 C CA . SER A 1 102 ? -9.615 27.706 11.634 1.00 48.88 102 SER A CA 1
ATOM 778 C C . SER A 1 102 ? -10.944 28.443 11.494 1.00 48.88 102 SER A C 1
ATOM 780 O O . SER A 1 102 ? -10.992 29.618 11.148 1.00 48.88 102 SER A O 1
ATOM 782 N N . GLY A 1 103 ? -12.038 27.722 11.738 1.00 38.69 103 GLY A N 1
ATOM 783 C CA . GLY A 1 103 ? -13.391 28.264 11.868 1.00 38.69 103 GLY A CA 1
ATOM 784 C C . GLY A 1 103 ? -13.989 27.806 13.192 1.00 38.69 103 GLY A C 1
ATOM 785 O O . GLY A 1 103 ? -14.821 26.906 13.219 1.00 38.69 103 GLY A O 1
ATOM 786 N N . SER A 1 104 ? -13.491 28.372 14.291 1.00 46.09 104 SER A N 1
ATOM 787 C CA . SER A 1 104 ? -13.975 28.116 15.649 1.00 46.09 104 SER A CA 1
ATOM 788 C C . SER A 1 104 ? -15.297 28.858 15.875 1.00 46.09 104 SER A C 1
ATOM 790 O O . SER A 1 104 ? -15.356 30.079 15.733 1.00 46.09 104 SER A O 1
ATOM 792 N N . ALA A 1 105 ? -16.357 28.122 16.206 1.00 49.16 105 ALA A N 1
ATOM 793 C CA . ALA A 1 105 ? -17.652 28.662 16.605 1.00 49.16 105 ALA A CA 1
ATOM 794 C C . ALA A 1 105 ? -17.781 28.648 18.135 1.00 49.16 105 ALA A C 1
ATOM 796 O O . ALA A 1 105 ? -17.558 27.602 18.728 1.00 49.16 105 ALA A O 1
ATOM 797 N N . HIS A 1 106 ? -18.174 29.783 18.734 1.00 37.34 106 HIS A N 1
ATOM 798 C CA . HIS A 1 106 ? -18.846 30.010 20.040 1.00 37.34 106 HIS A CA 1
ATOM 799 C C . HIS A 1 106 ? -18.796 31.535 20.309 1.00 37.34 106 HIS A C 1
ATOM 801 O O . HIS A 1 106 ? -17.774 32.146 20.033 1.00 37.34 106 HIS A O 1
ATOM 807 N N . SER A 1 107 ? -19.769 32.279 20.845 1.00 46.47 107 SER A N 1
ATOM 808 C CA . SER A 1 107 ? -21.097 32.037 21.418 1.00 46.47 107 SER A CA 1
ATOM 809 C C . SER A 1 107 ? -21.757 33.404 21.724 1.00 46.47 107 SER A C 1
ATOM 811 O O . SER A 1 107 ? -21.078 34.426 21.760 1.00 46.47 107 SER A O 1
ATOM 813 N N . ALA A 1 108 ? -23.047 33.359 22.083 1.00 47.28 108 ALA A N 1
ATOM 814 C CA . ALA A 1 108 ? -23.765 34.264 22.998 1.00 47.28 108 ALA A CA 1
ATOM 815 C C . ALA A 1 108 ? -24.521 35.485 22.430 1.00 47.28 108 ALA A C 1
ATOM 817 O O . ALA A 1 108 ? -24.017 36.598 22.299 1.00 47.28 108 ALA A O 1
ATOM 818 N N . ALA A 1 109 ? -25.827 35.261 22.262 1.00 52.28 109 ALA A N 1
ATOM 819 C CA . ALA A 1 109 ? -26.871 36.273 22.249 1.00 52.28 109 ALA A CA 1
ATOM 820 C C . ALA A 1 109 ? -26.981 36.990 23.611 1.00 52.28 109 ALA A C 1
ATOM 822 O O . ALA A 1 109 ? -26.992 36.350 24.663 1.00 52.28 109 ALA A O 1
ATOM 823 N N . LYS A 1 110 ? -27.144 38.317 23.590 1.00 53.41 110 LYS A N 1
ATOM 824 C CA . LYS A 1 110 ? -27.664 39.102 24.718 1.00 53.41 110 LYS A CA 1
ATOM 825 C C . LYS A 1 110 ? -28.900 39.865 24.257 1.00 53.41 110 LYS A C 1
ATOM 827 O O . LYS A 1 110 ? -28.790 40.855 23.543 1.00 53.41 110 LYS A O 1
ATOM 832 N N . GLY A 1 111 ? -30.068 39.403 24.695 1.00 53.84 111 GLY A N 1
ATOM 833 C CA . GLY A 1 111 ? -31.263 40.234 24.761 1.00 53.84 111 GLY A CA 1
ATOM 834 C C . GLY A 1 111 ? -31.140 41.210 25.931 1.00 53.84 111 GLY A C 1
ATOM 835 O O . GLY A 1 111 ? -30.743 40.818 27.029 1.00 53.84 111 GLY A O 1
ATOM 836 N N . LYS A 1 112 ? -31.479 42.479 25.704 1.00 59.06 112 LYS A N 1
ATOM 837 C CA . LYS A 1 112 ? -31.777 43.430 26.775 1.00 59.06 112 LYS A CA 1
ATOM 838 C C . LYS A 1 112 ? -33.046 44.191 26.408 1.00 59.06 112 LYS A C 1
ATOM 840 O O . LYS A 1 112 ? -33.112 44.851 25.378 1.00 59.06 112 LYS A O 1
ATOM 845 N N . VAL A 1 113 ? -34.043 43.995 27.258 1.00 58.44 113 VAL A N 1
ATOM 846 C CA . VAL A 1 113 ? -35.379 44.589 27.254 1.00 58.44 113 VAL A CA 1
ATOM 847 C C . VAL A 1 113 ? -35.317 46.088 27.554 1.00 58.44 113 VAL A C 1
ATOM 849 O O . VAL A 1 113 ? -34.504 46.523 28.371 1.00 58.44 113 VAL A O 1
ATOM 852 N N . ALA A 1 114 ? -36.177 46.853 26.883 1.00 54.69 114 ALA A N 1
ATOM 853 C CA . ALA A 1 114 ? -36.438 48.261 27.155 1.00 54.69 114 ALA A CA 1
ATOM 854 C C . ALA A 1 114 ? -37.714 48.394 28.002 1.00 54.69 114 ALA A C 1
ATOM 856 O O . ALA A 1 114 ? -38.688 47.669 27.792 1.00 54.69 114 ALA A O 1
ATOM 857 N N . SER A 1 115 ? -37.690 49.323 28.951 1.00 66.44 115 SER A N 1
ATOM 858 C CA . SER A 1 115 ? -38.850 49.934 29.605 1.00 66.44 115 SER A CA 1
ATOM 859 C C . SER A 1 115 ? -38.592 51.426 29.684 1.00 66.44 115 SER A C 1
ATOM 861 O O . SER A 1 115 ? -37.403 51.782 29.864 1.00 66.44 115 SER A O 1
#